Protein AF-A0A436BIQ4-F1 (afdb_monomer)

Mean predicted aligned error: 3.38 Å

Nearest PDB structures (foldseek):
  3tm1-assembly1_A  TM=9.124E-01  e=4.500E-15  Streptantibioticus cattleyicolor
  4ihe-assembly1_A  TM=9.032E-01  e=5.097E-15  Streptantibioticus cattleyicolor
  4ihd-assembly1_A  TM=9.028E-01  e=2.136E-14  Streptantibioticus cattleyicolor
  3s3u-assembly1_A  TM=8.505E-01  e=4.512E-14  Streptantibioticus cattleyicolor
  4ihe-assembly2_B  TM=8.388E-01  e=8.953E-14  Streptantibioticus cattleyicolor

Secondary structure (DSSP, 8-state):
----EEEEEEEEEEE------SSS--EES-GGGSTTSS--EEEEEEEESSGGGGGGHHHHHHHHHHHTT-SEEETTEEE----EEE---TTSSS----TTS-THHHHHHHHHHT--SS---BSSGGGSS-EETTEE-EEEEEEEE-TTS-EEEEEEEE--SS-SSSSSS--

Structure (mmCIF, N/CA/C/O backbone):
data_AF-A0A436BIQ4-F1
#
_entry.id   AF-A0A436BIQ4-F1
#
loop_
_atom_site.group_PDB
_atom_site.id
_atom_site.type_symbol
_atom_site.label_atom_id
_atom_site.label_alt_id
_atom_site.label_comp_id
_atom_site.label_asym_id
_atom_site.label_entity_id
_atom_site.label_seq_id
_atom_site.pdbx_PDB_ins_code
_atom_site.Cartn_x
_atom_site.Cartn_y
_atom_site.Cartn_z
_atom_site.occupancy
_atom_site.B_iso_or_equiv
_atom_site.auth_seq_id
_atom_site.auth_comp_id
_atom_site.auth_asym_id
_atom_site.auth_atom_id
_atom_site.pdbx_PDB_model_num
ATOM 1 N N . LEU A 1 1 ? 14.405 7.478 -7.489 1.00 91.81 1 LEU A N 1
ATOM 2 C CA . LEU A 1 1 ? 13.615 6.283 -7.113 1.00 91.81 1 LEU A CA 1
ATOM 3 C C . LEU A 1 1 ? 12.723 5.706 -8.226 1.00 91.81 1 LEU A C 1
ATOM 5 O O . LEU A 1 1 ? 12.905 4.537 -8.539 1.00 91.81 1 LEU A O 1
ATOM 9 N N . LYS A 1 2 ? 11.774 6.456 -8.824 1.00 97.00 2 LYS A N 1
ATOM 10 C CA . LYS A 1 2 ? 10.690 5.897 -9.679 1.00 97.00 2 LYS A CA 1
ATOM 11 C C . LYS A 1 2 ? 9.922 4.755 -8.990 1.00 97.00 2 LYS A C 1
ATOM 13 O O . LYS A 1 2 ? 9.579 3.770 -9.611 1.00 97.00 2 LYS A O 1
ATOM 18 N N . SER A 1 3 ? 9.693 4.858 -7.696 1.00 98.56 3 SER A N 1
ATOM 19 C CA . SER A 1 3 ? 8.908 3.899 -6.918 1.00 98.56 3 SER A CA 1
ATOM 20 C C . SER A 1 3 ? 8.127 4.694 -5.882 1.00 98.56 3 SER A C 1
ATOM 22 O O . SER A 1 3 ? 8.376 5.892 -5.732 1.00 98.56 3 SER A O 1
ATOM 24 N N . GLY A 1 4 ? 7.194 4.055 -5.194 1.00 98.56 4 GLY A N 1
ATOM 25 C CA . GLY A 1 4 ? 6.398 4.712 -4.173 1.00 98.56 4 GLY A CA 1
ATOM 26 C C . GLY A 1 4 ? 5.537 3.735 -3.392 1.00 98.56 4 GLY A C 1
ATOM 27 O O . GLY A 1 4 ? 5.540 2.529 -3.648 1.00 98.56 4 GLY A O 1
ATOM 28 N N . VAL A 1 5 ? 4.797 4.296 -2.443 1.00 98.94 5 VAL A N 1
ATOM 29 C CA . VAL A 1 5 ? 3.915 3.577 -1.525 1.00 98.94 5 VAL A CA 1
ATOM 30 C C . VAL A 1 5 ? 2.501 4.127 -1.669 1.00 98.94 5 VAL A C 1
ATOM 32 O O . VAL A 1 5 ? 2.310 5.327 -1.848 1.00 98.94 5 VAL A O 1
ATOM 35 N N . THR A 1 6 ? 1.515 3.243 -1.610 1.00 98.94 6 THR A N 1
ATOM 36 C CA . THR A 1 6 ? 0.103 3.585 -1.463 1.00 98.94 6 THR A CA 1
ATOM 37 C C . THR A 1 6 ? -0.395 2.966 -0.164 1.00 98.94 6 THR A C 1
ATOM 39 O O . THR A 1 6 ? -0.298 1.752 0.018 1.00 98.94 6 THR A O 1
ATOM 42 N N . THR A 1 7 ? -0.942 3.798 0.716 1.00 98.81 7 THR A N 1
ATOM 43 C CA . THR A 1 7 ? -1.505 3.378 2.001 1.00 98.81 7 THR A CA 1
ATOM 44 C C . THR A 1 7 ? -3.015 3.564 1.968 1.00 98.81 7 THR A C 1
ATOM 46 O O . THR A 1 7 ? -3.496 4.646 1.644 1.00 98.81 7 THR A O 1
ATOM 49 N N . VAL A 1 8 ? -3.757 2.515 2.311 1.00 98.56 8 VAL A N 1
ATOM 50 C CA . VAL A 1 8 ? -5.200 2.577 2.565 1.00 98.56 8 VAL A CA 1
ATOM 51 C C . VAL A 1 8 ? -5.383 2.581 4.075 1.00 98.56 8 VAL A C 1
ATOM 53 O O . VAL A 1 8 ? -5.096 1.572 4.714 1.00 98.56 8 VAL A O 1
ATOM 56 N N . LEU A 1 9 ? -5.802 3.712 4.644 1.00 98.38 9 LEU A N 1
ATOM 57 C CA . LEU A 1 9 ? -6.131 3.820 6.067 1.00 98.38 9 LEU A CA 1
ATOM 58 C C . LEU A 1 9 ? -7.585 3.414 6.302 1.00 98.38 9 LEU A C 1
ATOM 60 O O . LEU A 1 9 ? -8.453 3.699 5.479 1.00 98.38 9 LEU A O 1
ATOM 64 N N . CYS A 1 10 ? -7.842 2.757 7.427 1.00 96.94 10 CYS A N 1
ATOM 65 C CA . CYS A 1 10 ? -9.192 2.422 7.853 1.00 96.94 10 CYS A CA 1
ATOM 66 C C . CYS A 1 10 ? -9.709 3.486 8.832 1.00 96.94 10 CYS A C 1
ATOM 68 O O . CYS A 1 10 ? -9.020 3.807 9.799 1.00 96.94 10 CYS A O 1
ATOM 70 N N . ASP A 1 11 ? -10.933 3.983 8.627 1.00 90.38 11 ASP A N 1
ATOM 71 C CA . ASP A 1 11 ? -11.566 4.962 9.534 1.00 90.38 11 ASP A CA 1
ATOM 72 C C . ASP A 1 11 ? -11.754 4.404 10.957 1.00 90.38 11 ASP A C 1
ATOM 74 O O . ASP A 1 11 ? -11.689 5.129 11.950 1.00 90.38 11 ASP A O 1
ATOM 78 N N . ALA A 1 12 ? -11.968 3.092 11.055 1.00 90.62 12 ALA A N 1
ATOM 79 C CA . ALA A 1 12 ? -11.999 2.314 12.287 1.00 90.62 12 ALA A CA 1
ATOM 80 C C . ALA A 1 12 ? -11.301 0.966 12.057 1.00 90.62 12 ALA A C 1
ATOM 82 O O . ALA A 1 12 ? -11.106 0.554 10.911 1.00 90.62 12 ALA A O 1
ATOM 83 N N . SER A 1 13 ? -10.956 0.248 13.131 1.00 88.56 13 SER A N 1
ATOM 84 C CA . SER A 1 13 ? -10.459 -1.131 13.030 1.00 88.56 13 SER A CA 1
ATOM 85 C C . SER A 1 13 ? -11.409 -1.961 12.156 1.00 88.56 13 SER A C 1
ATOM 87 O O . SER A 1 13 ? -12.595 -2.077 12.461 1.00 88.56 13 SER A O 1
ATOM 89 N N . THR A 1 14 ? -10.897 -2.475 11.037 1.00 95.81 14 THR A N 1
ATOM 90 C CA . THR A 1 14 ? -11.711 -3.049 9.955 1.00 95.81 14 THR A CA 1
ATOM 91 C C . THR A 1 14 ? -11.374 -4.514 9.759 1.00 95.81 14 THR A C 1
ATOM 93 O O . THR A 1 14 ? -10.198 -4.864 9.697 1.00 95.81 14 THR A O 1
ATOM 96 N N . VAL A 1 15 ? -12.403 -5.356 9.633 1.00 96.06 15 VAL A N 1
ATOM 97 C CA . VAL A 1 15 ? -12.232 -6.786 9.352 1.00 96.06 15 VAL A CA 1
ATOM 98 C C . VAL A 1 15 ? -11.538 -6.975 8.005 1.00 96.06 15 VAL A C 1
ATOM 100 O O . VAL A 1 15 ? -11.942 -6.365 7.013 1.00 96.06 15 VAL A O 1
ATOM 103 N N . ALA A 1 16 ? -10.518 -7.829 7.954 1.00 95.88 16 ALA A N 1
ATOM 104 C CA . ALA A 1 16 ? -9.775 -8.093 6.728 1.00 95.88 16 ALA A CA 1
ATOM 105 C C . ALA A 1 16 ? -9.487 -9.583 6.523 1.00 95.88 16 ALA A C 1
ATOM 107 O O . ALA A 1 16 ? -9.327 -10.348 7.466 1.00 95.88 16 ALA A O 1
ATOM 108 N N . GLY A 1 17 ? -9.380 -9.966 5.253 1.00 95.31 17 GLY A N 1
ATOM 109 C CA . GLY A 1 17 ? -8.871 -11.258 4.805 1.00 95.31 17 GLY A CA 1
ATOM 110 C C . GLY A 1 17 ? -7.924 -11.051 3.626 1.00 95.31 17 GLY A C 1
ATOM 111 O O . GLY A 1 17 ? -7.903 -9.977 3.018 1.00 95.31 17 GLY A O 1
ATOM 112 N N . VAL A 1 18 ? -7.137 -12.070 3.285 1.00 96.56 18 VAL A N 1
ATOM 113 C CA . VAL A 1 18 ? -6.181 -11.998 2.174 1.00 96.56 18 VAL A CA 1
ATOM 114 C C . VAL A 1 18 ? -6.204 -13.268 1.338 1.00 96.56 18 VAL A C 1
ATOM 116 O O . VAL A 1 18 ? -6.323 -14.370 1.856 1.00 96.56 18 VAL A O 1
ATOM 119 N N . GLN A 1 19 ? -6.056 -13.102 0.025 1.00 97.12 19 GLN A N 1
ATOM 120 C CA . GLN A 1 19 ? -5.868 -14.201 -0.913 1.00 97.12 19 GLN A CA 1
ATOM 121 C C . GLN A 1 19 ? -4.634 -13.914 -1.768 1.00 97.12 19 GLN A C 1
ATOM 123 O O . GLN A 1 19 ? -4.567 -12.898 -2.463 1.00 97.12 19 GLN A O 1
ATOM 128 N N . ILE A 1 20 ? -3.667 -14.831 -1.752 1.00 97.81 20 ILE A N 1
ATOM 129 C CA . ILE A 1 20 ? -2.431 -14.726 -2.532 1.00 97.81 20 ILE A CA 1
ATOM 130 C C . ILE A 1 20 ? -2.467 -15.773 -3.642 1.00 97.81 20 ILE A C 1
ATOM 132 O O . ILE A 1 20 ? -2.532 -16.969 -3.378 1.00 97.81 20 ILE A O 1
ATOM 136 N N . LEU A 1 21 ? -2.435 -15.315 -4.896 1.00 97.44 21 LEU A N 1
ATOM 137 C CA . LEU A 1 21 ? -2.523 -16.186 -6.079 1.00 97.44 21 LEU A CA 1
ATOM 138 C C . LEU A 1 21 ? -1.252 -16.177 -6.942 1.00 97.44 21 LEU A C 1
ATOM 140 O O . LEU A 1 21 ? -1.079 -17.039 -7.801 1.00 97.44 21 LEU A O 1
ATOM 144 N N . GLY A 1 22 ? -0.362 -15.201 -6.743 1.00 95.62 22 GLY A N 1
ATOM 145 C CA . GLY A 1 22 ? 0.918 -15.133 -7.448 1.00 95.62 22 GLY A CA 1
ATOM 146 C C . GL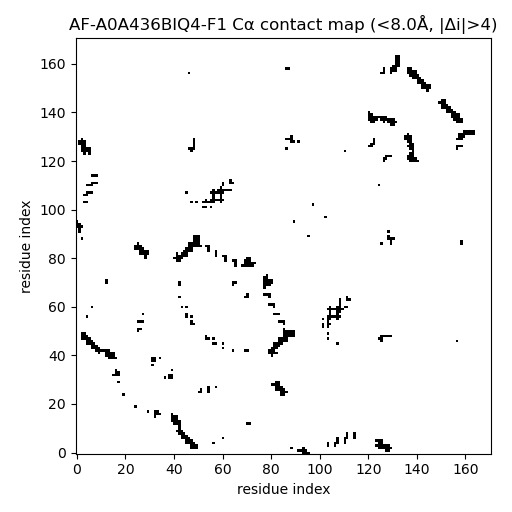Y A 1 22 ? 1.931 -16.132 -6.884 1.00 95.62 22 GLY A C 1
ATOM 147 O O . GLY A 1 22 ? 2.010 -16.315 -5.676 1.00 95.62 22 GLY A O 1
ATOM 148 N N . GLY A 1 23 ? 2.749 -16.741 -7.748 1.00 96.38 23 GLY A N 1
ATOM 149 C CA . GLY A 1 23 ? 3.701 -17.793 -7.350 1.00 96.38 23 GLY A CA 1
ATOM 150 C C . GLY A 1 23 ? 4.972 -17.323 -6.626 1.00 96.38 23 GLY A C 1
ATOM 151 O O . GLY A 1 23 ? 5.753 -18.156 -6.182 1.00 96.38 23 GLY A O 1
ATOM 152 N N . ALA A 1 24 ? 5.204 -16.013 -6.521 1.00 96.19 24 ALA A N 1
ATOM 153 C CA . ALA A 1 24 ? 6.354 -15.431 -5.823 1.00 96.19 24 ALA A CA 1
ATOM 154 C C . ALA A 1 24 ? 5.923 -14.174 -5.042 1.00 96.19 24 ALA A C 1
ATOM 156 O O . ALA A 1 24 ? 6.239 -13.054 -5.457 1.00 96.19 24 ALA A O 1
ATOM 157 N N . PRO A 1 25 ? 5.124 -14.330 -3.972 1.00 97.44 25 PRO A N 1
ATOM 158 C CA . PRO A 1 25 ? 4.623 -13.199 -3.207 1.00 97.44 25 PRO A CA 1
ATOM 159 C C . PRO A 1 25 ? 5.726 -12.559 -2.360 1.00 97.44 25 PRO A C 1
ATOM 161 O O . PRO A 1 25 ? 6.610 -13.236 -1.842 1.00 97.44 25 PRO A O 1
ATOM 164 N N . GLY A 1 26 ? 5.639 -11.243 -2.183 1.00 98.38 26 GLY A N 1
ATOM 165 C CA . GLY A 1 26 ? 6.311 -10.531 -1.103 1.00 98.38 26 GLY A CA 1
ATOM 166 C C . GLY A 1 26 ? 5.244 -9.862 -0.254 1.00 98.38 26 GLY A C 1
ATOM 167 O O . GLY A 1 26 ? 4.556 -8.955 -0.729 1.00 98.38 26 GLY A O 1
ATOM 168 N N . THR A 1 27 ? 5.069 -10.343 0.969 1.00 98.62 27 THR A N 1
ATOM 169 C CA . THR A 1 27 ? 4.009 -9.887 1.867 1.00 98.62 27 THR A CA 1
ATOM 170 C C . THR A 1 27 ? 4.508 -9.764 3.298 1.00 98.62 27 THR A C 1
ATOM 172 O O . THR A 1 27 ? 5.554 -10.303 3.665 1.00 98.62 27 THR A O 1
ATOM 175 N N . ARG A 1 28 ? 3.751 -9.028 4.108 1.00 98.31 28 ARG A N 1
ATOM 176 C CA . ARG A 1 28 ? 3.943 -8.899 5.551 1.00 98.31 28 ARG A CA 1
ATOM 177 C C . ARG A 1 28 ? 2.595 -9.012 6.254 1.00 98.31 28 ARG A C 1
ATOM 179 O O . ARG A 1 28 ? 1.610 -8.474 5.758 1.00 98.31 28 ARG A O 1
ATOM 186 N N . GLU A 1 29 ? 2.595 -9.658 7.423 1.00 95.25 29 GLU A N 1
ATOM 187 C CA . GLU A 1 29 ? 1.433 -9.789 8.324 1.00 95.25 29 GLU A CA 1
ATOM 188 C C . GLU A 1 29 ? 0.206 -10.467 7.679 1.00 95.25 29 GLU A C 1
ATOM 190 O O . GLU A 1 29 ? -0.917 -10.293 8.137 1.00 95.25 29 GLU A O 1
ATOM 195 N N . THR A 1 30 ? 0.407 -11.279 6.633 1.00 96.25 30 THR A N 1
ATOM 196 C CA . THR A 1 30 ? -0.688 -11.980 5.945 1.00 96.25 30 THR A CA 1
A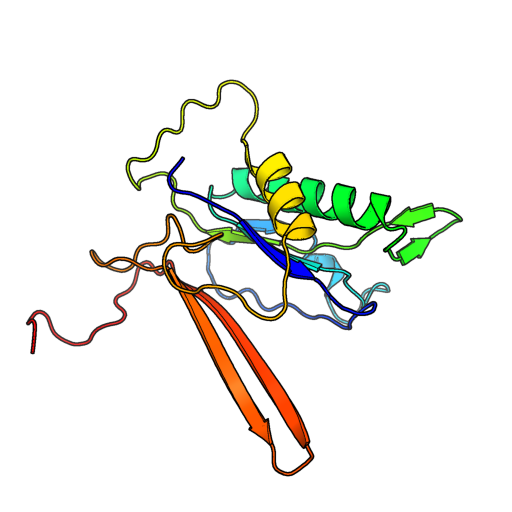TOM 197 C C . THR A 1 30 ? -1.208 -13.185 6.712 1.00 96.25 30 THR A C 1
ATOM 199 O O . THR A 1 30 ? -2.414 -13.392 6.715 1.00 96.25 30 THR A O 1
ATOM 202 N N . ASP A 1 31 ? -0.344 -13.935 7.406 1.00 95.56 31 ASP A N 1
ATOM 203 C CA . ASP A 1 31 ? -0.757 -15.088 8.218 1.00 95.56 31 ASP A CA 1
ATOM 204 C C . ASP A 1 31 ? -1.781 -14.685 9.283 1.00 95.56 31 ASP A C 1
ATOM 206 O O . ASP A 1 31 ? -2.719 -15.424 9.551 1.00 95.56 31 ASP A O 1
ATOM 210 N N . LEU A 1 32 ? -1.655 -13.478 9.845 1.00 93.62 32 LEU A N 1
ATOM 211 C CA . LEU A 1 32 ? -2.586 -12.943 10.838 1.00 93.62 32 LEU A CA 1
ATOM 212 C C . LEU A 1 32 ? -4.028 -12.865 10.313 1.00 93.62 32 LEU A C 1
ATOM 214 O O . LEU A 1 32 ? -4.953 -13.004 11.099 1.00 93.62 32 LEU A O 1
ATOM 218 N N . LEU A 1 33 ? -4.208 -12.679 9.002 1.00 94.69 33 LEU A N 1
ATOM 219 C CA . LEU A 1 33 ? -5.512 -12.506 8.354 1.00 94.69 33 LEU A CA 1
ATOM 220 C C . LEU A 1 33 ? -6.222 -13.828 8.038 1.00 94.69 33 LEU A C 1
ATOM 222 O O . LEU A 1 33 ? -7.288 -13.827 7.420 1.00 94.69 33 LEU A O 1
ATOM 226 N N . GLU A 1 34 ? -5.631 -14.959 8.418 1.00 95.00 34 GLU A N 1
ATOM 227 C CA . GLU A 1 34 ? -6.301 -16.247 8.328 1.00 95.00 34 GLU A CA 1
ATOM 228 C C . GLU A 1 34 ? -7.504 -16.299 9.292 1.00 95.00 34 GLU A C 1
ATOM 230 O O . GLU A 1 34 ? -7.345 -15.989 10.475 1.00 95.00 34 GLU A O 1
ATOM 235 N N . PRO A 1 35 ? -8.697 -16.761 8.858 1.00 93.12 35 PRO A N 1
ATOM 236 C CA . PRO A 1 35 ? -9.927 -16.682 9.660 1.00 93.12 35 PRO A CA 1
ATOM 237 C C . PRO A 1 35 ? -9.903 -17.412 11.011 1.00 93.12 35 PRO A C 1
ATOM 239 O O . PRO A 1 35 ? -10.802 -17.226 11.826 1.00 93.12 35 PRO A O 1
ATOM 242 N N . HIS A 1 36 ? -8.929 -18.298 11.232 1.00 92.88 36 HIS A N 1
ATOM 243 C CA . HIS A 1 36 ? -8.781 -19.051 12.478 1.00 92.88 36 HIS A CA 1
ATOM 244 C C . HIS A 1 36 ? -7.925 -18.327 13.530 1.00 92.88 36 HIS A C 1
ATOM 246 O O . HIS A 1 36 ? -7.817 -18.814 14.656 1.00 92.88 36 HIS A O 1
ATOM 252 N N . ASN A 1 37 ? -7.306 -17.197 13.178 1.00 93.25 37 ASN A N 1
ATOM 253 C CA . ASN A 1 37 ? -6.497 -16.405 14.094 1.00 93.25 37 ASN A CA 1
ATOM 254 C C . ASN A 1 37 ? -7.344 -15.432 14.919 1.00 93.25 37 ASN A C 1
ATOM 256 O O . ASN A 1 37 ? -8.467 -15.082 14.572 1.00 93.25 37 ASN A O 1
ATOM 260 N N . SER A 1 38 ? -6.794 -15.003 16.056 1.00 87.56 38 SER A N 1
ATOM 261 C CA . SER A 1 38 ? -7.510 -14.178 17.036 1.00 87.56 38 SER A CA 1
ATOM 262 C C . SER A 1 38 ? -7.596 -12.696 16.676 1.00 87.56 38 SER A C 1
ATOM 264 O O . SER A 1 38 ? -8.333 -11.963 17.328 1.00 87.56 38 SER A O 1
ATOM 266 N N . VAL A 1 39 ? -6.783 -12.232 15.724 1.00 87.56 39 VAL A N 1
ATOM 267 C CA . VAL A 1 39 ? -6.793 -10.844 15.259 1.00 87.56 39 VAL A CA 1
ATOM 268 C C . VAL A 1 39 ? -7.420 -10.827 13.878 1.00 87.56 39 VAL A C 1
ATOM 270 O O . VAL A 1 39 ? -6.822 -11.299 12.922 1.00 87.56 39 VAL A O 1
ATOM 273 N N . ASP A 1 40 ? -8.614 -10.267 13.789 1.00 84.25 40 ASP A N 1
ATOM 274 C CA . ASP A 1 40 ? -9.412 -10.186 12.567 1.00 84.25 40 ASP A CA 1
ATOM 275 C C . ASP A 1 40 ? -9.469 -8.764 11.991 1.00 84.25 40 ASP A C 1
ATOM 277 O O . ASP A 1 40 ? -9.975 -8.569 10.886 1.00 84.25 40 ASP A O 1
ATOM 281 N N . VAL A 1 41 ? -8.920 -7.775 12.709 1.00 93.44 41 VAL A N 1
ATOM 282 C CA . VAL A 1 41 ? -8.946 -6.360 12.326 1.00 93.44 41 VAL A CA 1
ATOM 283 C C . VAL A 1 41 ? -7.584 -5.797 11.932 1.00 93.44 41 VAL A C 1
ATOM 285 O O . VAL A 1 41 ? -6.553 -6.057 12.557 1.00 93.44 41 VAL A O 1
ATOM 288 N N . VAL A 1 42 ? -7.604 -4.922 10.930 1.00 97.88 42 VAL A N 1
ATOM 289 C CA . VAL A 1 42 ? -6.460 -4.123 10.478 1.00 97.88 42 VAL A CA 1
ATOM 290 C C . VAL A 1 42 ? -6.747 -2.636 10.648 1.00 97.88 42 VAL A C 1
ATOM 292 O O . VAL A 1 42 ? -7.894 -2.217 10.813 1.00 97.88 42 VAL A O 1
ATOM 295 N N . HIS A 1 43 ? -5.686 -1.833 10.612 1.00 98.44 43 HIS A N 1
ATOM 296 C CA . HIS A 1 43 ? -5.772 -0.370 10.729 1.00 98.44 43 HIS A CA 1
ATOM 297 C C . HIS A 1 43 ? -5.371 0.330 9.430 1.00 98.44 43 HIS A C 1
ATOM 299 O O . HIS A 1 43 ? -5.761 1.470 9.184 1.00 98.44 43 HIS A O 1
ATOM 305 N N . ALA A 1 44 ? -4.579 -0.355 8.608 1.00 98.56 44 ALA A N 1
ATOM 306 C CA . ALA A 1 44 ? -4.230 0.069 7.269 1.00 98.56 44 ALA A CA 1
ATOM 307 C C . ALA A 1 44 ? -3.784 -1.133 6.430 1.00 98.56 44 ALA A C 1
ATOM 309 O O . ALA A 1 44 ? -3.366 -2.155 6.972 1.00 98.56 44 ALA A O 1
ATOM 310 N N . VAL A 1 45 ? -3.804 -0.974 5.109 1.00 98.62 45 VAL A N 1
ATOM 311 C CA . VAL A 1 45 ? -3.179 -1.892 4.148 1.00 98.62 45 VAL A CA 1
ATOM 312 C C . VAL A 1 45 ? -2.190 -1.112 3.292 1.00 98.62 45 VAL A C 1
ATOM 314 O O . VAL A 1 45 ? -2.474 0.007 2.862 1.00 98.62 45 VAL A O 1
ATOM 317 N N . VAL A 1 46 ? -1.025 -1.704 3.028 1.00 98.88 46 VAL A N 1
ATOM 318 C CA . VAL A 1 46 ? 0.049 -1.056 2.266 1.00 98.88 46 VAL A CA 1
ATOM 319 C C . VAL A 1 46 ? 0.345 -1.804 0.975 1.00 98.88 46 VAL A C 1
ATOM 321 O O . VAL A 1 46 ? 0.667 -2.991 0.981 1.00 98.88 46 VAL A O 1
ATOM 324 N N . LEU A 1 47 ? 0.312 -1.072 -0.136 1.00 98.94 47 LEU A N 1
ATOM 325 C CA . LEU A 1 47 ? 0.847 -1.502 -1.422 1.00 98.94 47 LEU A CA 1
ATOM 326 C C . LEU A 1 47 ? 2.137 -0.725 -1.676 1.00 98.94 47 LEU A C 1
ATOM 328 O O . LEU A 1 47 ? 2.143 0.502 -1.598 1.00 98.94 47 LEU A O 1
ATOM 332 N N . SER A 1 48 ? 3.234 -1.409 -1.984 1.00 98.88 48 SER A N 1
ATOM 333 C CA . SER A 1 48 ? 4.535 -0.752 -2.163 1.00 98.88 48 SER A CA 1
ATOM 334 C C . SER A 1 48 ? 5.269 -1.270 -3.394 1.00 98.88 48 SER A C 1
ATOM 336 O O . SER A 1 48 ? 5.158 -2.439 -3.760 1.00 98.88 48 SER A O 1
ATOM 338 N N . GLY A 1 49 ? 6.022 -0.394 -4.058 1.00 98.69 49 GLY A N 1
ATOM 339 C CA . GLY A 1 49 ? 7.042 -0.819 -5.013 1.00 98.69 49 GLY A CA 1
ATOM 340 C C . GLY A 1 49 ? 8.270 -1.407 -4.311 1.00 98.69 49 GLY A C 1
ATOM 341 O O . GLY A 1 49 ? 8.221 -1.810 -3.153 1.00 98.69 49 GLY A O 1
ATOM 342 N N . GLY A 1 50 ? 9.404 -1.474 -5.003 1.00 98.44 50 GLY A N 1
ATOM 343 C CA . GLY A 1 50 ? 10.671 -1.828 -4.370 1.00 98.44 50 GLY A CA 1
ATOM 344 C C . GLY A 1 50 ? 10.938 -3.302 -4.132 1.00 98.44 50 GLY A C 1
ATOM 345 O O . GLY A 1 50 ? 11.980 -3.625 -3.563 1.00 98.44 50 GLY A O 1
ATOM 346 N N . SER A 1 51 ? 10.072 -4.208 -4.593 1.00 98.38 51 SER A N 1
ATOM 347 C CA . SER A 1 51 ? 10.182 -5.635 -4.267 1.00 98.38 51 SER A CA 1
ATOM 348 C C . SER A 1 51 ? 10.212 -5.849 -2.743 1.00 98.38 51 SER A C 1
ATOM 350 O O . SER A 1 51 ? 9.640 -5.060 -2.000 1.00 98.38 51 SER A O 1
ATOM 352 N N . ALA A 1 52 ? 10.882 -6.892 -2.250 1.00 98.44 52 ALA A N 1
ATOM 353 C CA . ALA A 1 52 ? 10.971 -7.212 -0.823 1.00 98.44 52 ALA A CA 1
ATOM 354 C C . ALA A 1 52 ? 11.454 -6.044 0.065 1.00 98.44 52 ALA A C 1
ATOM 356 O O . ALA A 1 52 ? 11.045 -5.955 1.217 1.00 98.44 52 ALA A O 1
ATOM 357 N N . PHE A 1 53 ? 12.254 -5.108 -0.461 1.00 98.62 53 PHE A N 1
ATOM 358 C CA . PHE A 1 53 ? 12.647 -3.899 0.276 1.00 98.62 53 PHE A CA 1
ATOM 359 C C . PHE A 1 53 ? 11.454 -2.992 0.603 1.00 98.62 53 PHE A C 1
ATOM 361 O O . PHE A 1 53 ? 11.462 -2.289 1.608 1.00 98.62 53 PHE A O 1
ATOM 368 N N . GLY A 1 54 ? 10.413 -3.028 -0.232 1.00 98.75 54 GLY A N 1
ATOM 369 C CA . GLY A 1 54 ? 9.165 -2.299 -0.045 1.00 98.75 54 GLY A CA 1
ATOM 370 C C . GLY A 1 54 ? 8.377 -2.707 1.194 1.00 98.75 54 GLY A C 1
ATOM 371 O O . GLY A 1 54 ? 7.535 -1.928 1.637 1.00 98.75 54 GLY A O 1
ATOM 372 N N . LEU A 1 55 ? 8.661 -3.878 1.780 1.00 98.81 55 LEU A N 1
ATOM 373 C CA . LEU A 1 55 ? 8.009 -4.349 3.005 1.00 98.81 55 LEU A CA 1
ATOM 374 C C . LEU A 1 55 ? 8.301 -3.439 4.210 1.00 98.81 55 LEU A C 1
ATOM 376 O O . LEU A 1 55 ? 7.490 -3.379 5.136 1.00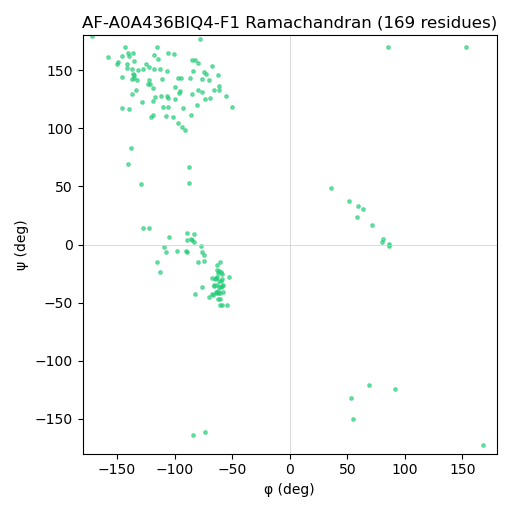 98.81 55 LEU A O 1
ATOM 380 N N . ASP A 1 56 ? 9.391 -2.662 4.163 1.00 98.69 56 ASP A N 1
ATOM 381 C CA . ASP A 1 56 ? 9.718 -1.645 5.169 1.00 98.69 56 ASP A CA 1
ATOM 382 C C . ASP A 1 56 ? 8.659 -0.535 5.266 1.00 98.69 56 ASP A C 1
ATOM 384 O O . ASP A 1 56 ? 8.525 0.087 6.323 1.00 98.69 56 ASP A O 1
ATOM 388 N N . ALA A 1 57 ? 7.867 -0.311 4.210 1.00 98.88 57 ALA A N 1
ATOM 389 C CA . ALA A 1 57 ? 6.822 0.711 4.191 1.00 98.88 57 ALA A CA 1
ATOM 390 C C . ALA A 1 57 ? 5.760 0.517 5.273 1.00 98.88 57 ALA A C 1
ATOM 392 O O . ALA A 1 57 ? 5.314 1.492 5.879 1.00 98.88 57 ALA A O 1
ATOM 393 N N . ALA A 1 58 ? 5.406 -0.734 5.580 1.00 98.81 58 ALA A N 1
ATOM 394 C CA . ALA A 1 58 ? 4.448 -1.036 6.640 1.00 98.81 58 ALA A CA 1
ATOM 395 C C . ALA A 1 58 ? 4.912 -0.503 8.006 1.00 98.81 58 ALA A C 1
ATOM 397 O O . ALA A 1 58 ? 4.098 -0.004 8.777 1.00 98.81 58 ALA A O 1
ATOM 398 N N . SER A 1 59 ? 6.222 -0.524 8.284 1.00 98.69 59 SER A N 1
ATOM 399 C CA . SER A 1 59 ? 6.778 0.027 9.528 1.00 98.69 59 SER A CA 1
ATOM 400 C C . SER A 1 59 ? 6.612 1.549 9.618 1.00 98.69 59 SER A C 1
ATOM 402 O O . SER A 1 59 ? 6.383 2.077 10.703 1.00 98.69 59 SER A O 1
ATOM 404 N N . GLY A 1 60 ? 6.702 2.264 8.491 1.00 98.81 60 GLY A N 1
ATOM 405 C CA . GLY A 1 60 ? 6.430 3.703 8.439 1.00 98.81 60 GLY A CA 1
ATOM 406 C C . GLY A 1 60 ? 4.968 4.034 8.717 1.00 98.81 60 GLY A C 1
ATOM 407 O O . GLY A 1 60 ? 4.667 4.920 9.511 1.00 98.81 60 GLY A O 1
ATOM 408 N N . VAL A 1 61 ? 4.054 3.258 8.131 1.00 98.88 61 VAL A N 1
ATOM 409 C CA . VAL A 1 61 ? 2.612 3.391 8.387 1.00 98.88 61 VAL A CA 1
ATOM 410 C C . VAL A 1 61 ? 2.272 3.066 9.843 1.00 98.88 61 VAL A C 1
ATOM 412 O O . VAL A 1 61 ? 1.503 3.793 10.464 1.00 98.88 61 VAL A O 1
ATOM 415 N N . GLN A 1 62 ? 2.888 2.035 10.433 1.00 98.69 62 GLN A N 1
ATOM 416 C CA . GLN A 1 62 ? 2.755 1.755 11.868 1.00 98.69 62 GLN A CA 1
ATOM 417 C C . GLN A 1 62 ? 3.211 2.939 12.727 1.00 98.69 62 GLN A C 1
ATOM 419 O O . GLN A 1 62 ? 2.551 3.253 13.715 1.00 98.69 62 GLN A O 1
A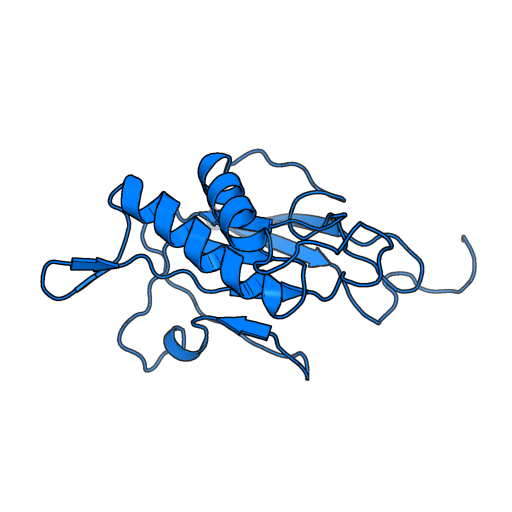TOM 424 N N . ALA A 1 63 ? 4.309 3.611 12.365 1.00 98.62 63 ALA A N 1
ATOM 425 C CA . ALA A 1 63 ? 4.768 4.794 13.089 1.00 98.62 63 ALA A CA 1
ATOM 426 C C . ALA A 1 63 ? 3.733 5.931 13.032 1.00 98.62 63 ALA A C 1
ATOM 428 O O . ALA A 1 63 ? 3.372 6.457 14.083 1.00 98.62 63 ALA A O 1
ATOM 429 N N . ALA A 1 64 ? 3.184 6.228 11.849 1.00 98.62 64 ALA A N 1
ATOM 430 C CA . ALA A 1 64 ? 2.139 7.240 11.683 1.00 98.62 64 ALA A CA 1
ATOM 431 C C . ALA A 1 64 ? 0.867 6.900 12.485 1.00 98.62 64 ALA A C 1
ATOM 433 O O . ALA A 1 64 ? 0.356 7.728 13.235 1.00 98.62 64 ALA A O 1
ATOM 434 N N . LEU A 1 65 ? 0.380 5.657 12.410 1.00 98.38 65 LEU A N 1
ATOM 435 C CA . LEU A 1 65 ? -0.793 5.210 13.175 1.00 98.38 65 LEU A CA 1
ATOM 436 C C . LEU A 1 65 ? -0.560 5.275 14.690 1.00 98.38 65 LEU A C 1
ATOM 438 O O . LEU A 1 65 ? -1.442 5.694 15.442 1.00 98.38 65 LEU A O 1
ATOM 442 N N . ARG A 1 66 ? 0.642 4.904 15.147 1.00 97.56 66 ARG A N 1
ATOM 443 C CA . ARG A 1 66 ? 1.028 4.979 16.559 1.00 97.56 66 ARG A CA 1
ATOM 444 C C . ARG A 1 66 ? 1.008 6.416 17.079 1.00 97.56 66 ARG A C 1
ATOM 446 O O . ARG A 1 66 ? 0.549 6.624 18.199 1.00 97.56 66 ARG A O 1
ATOM 453 N N . GLU A 1 67 ? 1.488 7.386 16.300 1.00 97.62 67 GLU A N 1
ATOM 454 C CA . GLU A 1 67 ? 1.450 8.815 16.664 1.00 97.62 67 GLU A CA 1
ATOM 455 C C . GLU A 1 67 ? 0.018 9.320 16.885 1.00 97.62 67 GLU A C 1
ATOM 457 O O . GLU A 1 67 ? -0.214 10.152 17.759 1.00 97.62 67 GLU A O 1
ATOM 462 N N . HIS A 1 68 ? -0.949 8.745 16.170 1.00 96.06 68 HIS A N 1
ATOM 463 C CA . HIS A 1 68 ? -2.373 9.052 16.306 1.00 96.06 68 HIS A CA 1
ATOM 464 C C . HIS A 1 68 ? -3.092 8.184 17.349 1.00 96.06 68 HIS A C 1
ATOM 466 O O . HIS A 1 68 ? -4.308 8.279 17.500 1.00 96.06 68 HIS A O 1
ATOM 472 N N . GLY A 1 69 ? -2.371 7.321 18.073 1.00 96.00 69 GLY A N 1
ATOM 473 C CA . GLY A 1 69 ? -2.974 6.424 19.055 1.00 96.00 69 GLY A CA 1
ATOM 474 C C . GLY A 1 69 ? -3.933 5.405 18.433 1.00 96.00 69 GLY A C 1
ATOM 475 O O . GLY A 1 69 ? -4.882 4.988 19.095 1.00 96.00 69 GLY A O 1
ATOM 476 N N . ILE A 1 70 ? -3.695 4.991 17.185 1.00 97.38 70 ILE A N 1
ATOM 477 C CA . ILE A 1 70 ? -4.484 3.983 16.467 1.00 97.38 70 ILE A CA 1
ATOM 478 C C . ILE A 1 70 ? -3.761 2.635 16.536 1.00 97.38 70 ILE A C 1
ATOM 480 O O . ILE A 1 70 ? -2.548 2.550 16.365 1.00 97.38 70 ILE A O 1
ATOM 484 N N . GLY A 1 71 ? -4.504 1.564 16.807 1.00 96.31 71 GLY A N 1
ATOM 485 C CA . GLY A 1 71 ? -3.967 0.208 16.903 1.00 96.31 71 GLY A CA 1
ATOM 486 C C . GLY A 1 71 ? -4.802 -0.687 17.813 1.00 96.31 71 GLY A C 1
ATOM 487 O O . GLY A 1 71 ? -5.653 -0.196 18.562 1.00 96.31 71 GLY A O 1
ATOM 488 N N . LEU A 1 72 ? -4.499 -1.983 17.777 1.00 94.50 72 LEU A N 1
ATOM 489 C CA . LEU A 1 72 ? -5.106 -3.005 18.619 1.00 94.50 72 LEU A CA 1
ATOM 490 C C . LEU A 1 72 ? -4.528 -2.913 20.033 1.00 94.50 72 LEU A C 1
ATOM 492 O O . LEU A 1 72 ? -3.309 -2.848 20.200 1.00 94.50 72 LEU A O 1
ATOM 496 N N . GLU A 1 73 ? -5.386 -2.907 21.048 1.00 93.94 73 GLU A N 1
ATOM 497 C CA . GLU A 1 73 ? -4.940 -2.951 22.439 1.00 93.94 73 GLU A CA 1
ATOM 498 C C . GLU A 1 73 ? -4.590 -4.389 22.843 1.00 93.94 73 GLU A C 1
ATOM 500 O O . GLU A 1 73 ? -5.436 -5.280 22.808 1.00 93.94 73 GLU A O 1
ATOM 505 N N . VAL A 1 74 ? -3.339 -4.618 23.240 1.00 91.75 74 VAL A N 1
ATOM 506 C CA . VAL A 1 74 ? -2.834 -5.914 23.701 1.00 91.75 74 VAL A CA 1
ATOM 507 C C . VAL A 1 74 ? -1.916 -5.692 24.897 1.00 91.75 74 VAL A C 1
ATOM 509 O O . VAL A 1 74 ? -0.870 -5.056 24.784 1.00 91.75 74 VAL A O 1
ATOM 512 N N . GLY A 1 75 ? -2.299 -6.219 26.062 1.00 92.94 75 GLY A N 1
ATOM 513 C CA . GLY A 1 75 ? -1.460 -6.185 27.266 1.00 92.94 75 GLY A CA 1
ATOM 514 C C . GLY A 1 75 ? -1.076 -4.774 27.731 1.00 92.94 75 GLY A C 1
ATOM 515 O O . GLY A 1 75 ? 0.035 -4.582 28.215 1.00 92.94 75 GLY A O 1
ATOM 516 N N . GLY A 1 76 ? -1.957 -3.785 27.544 1.00 95.00 76 GLY A N 1
ATOM 517 C CA . GLY A 1 76 ? -1.691 -2.377 27.869 1.00 95.00 76 GLY A CA 1
ATOM 518 C C . GLY A 1 76 ? -0.870 -1.620 26.817 1.00 95.00 76 GLY A C 1
ATOM 519 O O . GLY A 1 76 ? -0.578 -0.439 27.002 1.00 95.00 76 GLY A O 1
ATOM 520 N N . PHE A 1 77 ? -0.514 -2.266 25.705 1.00 96.12 77 PHE A N 1
ATOM 521 C CA . PHE A 1 77 ? 0.141 -1.639 24.561 1.00 96.12 77 PHE A CA 1
ATOM 522 C C . PHE A 1 77 ? -0.834 -1.496 23.403 1.00 96.12 77 PHE A C 1
ATOM 524 O O . PHE A 1 77 ? -1.713 -2.329 23.206 1.00 96.12 77 PHE A O 1
ATOM 531 N N . ARG A 1 78 ? -0.648 -0.453 22.596 1.00 95.75 78 ARG A N 1
ATOM 532 C CA . ARG A 1 78 ? -1.406 -0.255 21.364 1.00 95.75 78 ARG A CA 1
ATOM 533 C C . ARG A 1 78 ? -0.525 -0.563 20.161 1.00 95.75 78 ARG A C 1
ATOM 535 O O . ARG A 1 78 ? 0.498 0.094 19.970 1.00 95.75 78 ARG A O 1
ATOM 542 N N . VAL A 1 79 ? -0.918 -1.560 19.373 1.00 96.19 79 VAL A N 1
ATOM 543 C CA . VAL A 1 79 ? -0.127 -2.108 18.265 1.00 96.19 79 VAL A CA 1
ATOM 544 C C . VAL A 1 79 ? -0.908 -1.970 16.954 1.00 96.19 79 VAL A C 1
ATOM 546 O O . VAL A 1 79 ? -1.920 -2.649 16.770 1.00 96.19 79 VAL A O 1
ATOM 549 N N . PRO A 1 80 ? -0.487 -1.094 16.026 1.00 97.62 80 PRO A N 1
ATOM 550 C CA . PRO A 1 80 ? -1.106 -1.019 14.711 1.00 97.62 80 PRO A CA 1
ATOM 551 C C . PRO A 1 80 ? -0.793 -2.271 13.883 1.00 97.62 80 PRO A C 1
ATOM 553 O O . PRO A 1 80 ? 0.367 -2.624 13.682 1.00 97.62 80 PRO A O 1
ATOM 556 N N . ILE A 1 81 ? -1.843 -2.910 13.379 1.00 97.88 81 ILE A N 1
ATOM 557 C CA . ILE A 1 81 ? -1.782 -4.054 12.458 1.00 97.88 81 ILE A CA 1
ATOM 558 C C . ILE A 1 81 ? -1.852 -3.537 11.022 1.00 97.88 81 ILE A C 1
ATOM 560 O O . ILE A 1 81 ? -2.846 -2.893 10.660 1.00 97.88 81 ILE A O 1
ATOM 564 N N . VAL A 1 82 ? -0.793 -3.778 10.240 1.00 98.56 82 VAL A N 1
ATOM 565 C CA . VAL A 1 82 ? -0.606 -3.188 8.901 1.00 98.56 82 VAL A CA 1
ATOM 566 C C . VAL A 1 82 ? -0.073 -4.233 7.915 1.00 98.56 82 VAL A C 1
ATOM 568 O O . VAL A 1 82 ? 1.135 -4.295 7.652 1.00 98.56 82 VAL A O 1
ATOM 571 N N . PRO A 1 83 ? -0.957 -5.060 7.335 1.00 98.38 83 PRO A N 1
ATOM 572 C CA . PRO A 1 83 ? -0.581 -5.980 6.276 1.00 98.38 83 PRO A CA 1
ATOM 573 C C . PRO A 1 83 ? -0.081 -5.236 5.042 1.00 98.38 83 PRO A C 1
ATOM 575 O O . PRO A 1 83 ? -0.557 -4.145 4.702 1.00 98.38 83 PRO A O 1
ATOM 578 N N . SER A 1 84 ? 0.878 -5.836 4.342 1.00 98.69 84 SER A N 1
ATOM 579 C CA . SER A 1 84 ? 1.413 -5.247 3.119 1.00 98.69 84 SER A CA 1
ATOM 580 C C . SER A 1 84 ? 1.712 -6.263 2.032 1.00 98.69 84 SER A C 1
ATOM 582 O O . SER A 1 84 ? 1.960 -7.443 2.294 1.00 98.69 84 SER A O 1
ATOM 584 N N . ALA A 1 85 ? 1.698 -5.772 0.796 1.00 98.88 85 ALA A N 1
ATOM 585 C CA . ALA A 1 85 ? 2.109 -6.499 -0.392 1.00 98.88 85 ALA A CA 1
ATOM 586 C C . ALA A 1 85 ? 2.974 -5.602 -1.283 1.00 98.88 85 ALA A C 1
ATOM 588 O O . ALA A 1 85 ? 2.768 -4.385 -1.358 1.00 98.88 85 ALA A O 1
ATOM 589 N N . ILE A 1 86 ? 3.942 -6.210 -1.968 1.00 98.81 86 ILE A N 1
ATOM 590 C CA . ILE A 1 86 ? 4.884 -5.484 -2.823 1.00 98.81 86 ILE A CA 1
ATOM 591 C C . ILE A 1 86 ? 4.746 -5.833 -4.301 1.00 98.81 86 ILE A C 1
ATOM 593 O O . ILE A 1 86 ? 4.262 -6.900 -4.679 1.00 98.81 86 ILE A O 1
ATOM 597 N N . LEU A 1 87 ? 5.241 -4.934 -5.149 1.00 98.75 87 LEU A N 1
ATOM 598 C CA . LEU A 1 87 ? 5.497 -5.191 -6.560 1.00 98.75 87 LEU A CA 1
ATOM 599 C C . LEU A 1 87 ? 6.964 -4.944 -6.909 1.00 98.75 87 LEU A C 1
ATOM 601 O O . LEU A 1 87 ? 7.667 -4.146 -6.286 1.00 98.75 87 LEU A O 1
ATOM 605 N N . PHE A 1 88 ? 7.441 -5.648 -7.933 1.00 98.12 88 PHE A N 1
ATOM 606 C CA . PHE A 1 88 ? 8.792 -5.470 -8.445 1.00 98.12 88 PHE A CA 1
ATOM 607 C C . PHE A 1 88 ? 8.833 -4.328 -9.466 1.00 98.12 88 PHE A C 1
ATOM 609 O O . PHE A 1 88 ? 8.348 -4.476 -10.586 1.00 98.12 88 PHE A O 1
ATOM 616 N N . ASP A 1 89 ? 9.487 -3.222 -9.117 1.00 97.62 89 ASP A N 1
ATOM 617 C CA . ASP A 1 89 ? 9.741 -2.099 -10.028 1.00 97.62 89 ASP A CA 1
ATOM 618 C C . ASP A 1 89 ? 11.224 -1.687 -10.079 1.00 97.62 89 ASP A C 1
ATOM 620 O O . ASP A 1 89 ? 11.586 -0.655 -10.639 1.00 97.62 89 ASP A O 1
ATOM 624 N N . LEU A 1 90 ? 12.135 -2.519 -9.566 1.00 97.00 90 LEU A N 1
ATOM 625 C CA . LEU A 1 90 ? 13.544 -2.137 -9.432 1.00 97.00 90 LEU A CA 1
ATOM 626 C C . LEU A 1 90 ? 14.241 -1.847 -10.778 1.00 97.00 90 LEU A C 1
ATOM 628 O O . LEU A 1 90 ? 15.188 -1.065 -10.827 1.00 97.00 90 LEU A O 1
ATOM 6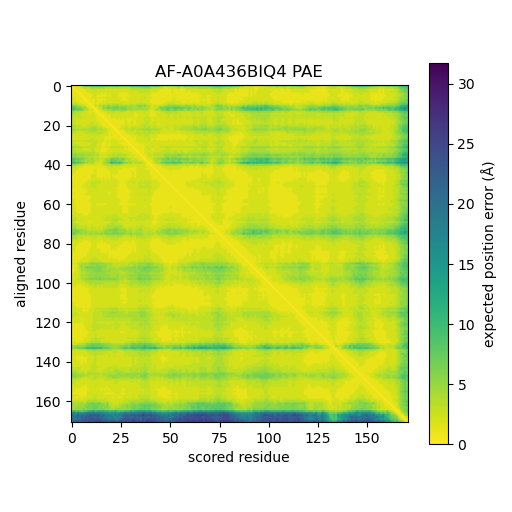32 N N . ARG A 1 91 ? 13.742 -2.418 -11.884 1.00 92.50 91 ARG A N 1
ATOM 633 C CA . ARG A 1 91 ? 14.312 -2.301 -13.245 1.00 92.50 91 ARG A CA 1
ATOM 634 C C . ARG A 1 91 ? 13.796 -1.113 -14.067 1.00 92.50 91 ARG A C 1
ATOM 636 O O . ARG A 1 91 ? 14.070 -1.031 -15.259 1.00 92.50 91 ARG A O 1
ATOM 643 N N . ASN A 1 92 ? 13.064 -0.183 -13.466 1.00 93.31 92 ASN A N 1
ATOM 644 C CA . ASN A 1 92 ? 12.416 0.923 -14.183 1.00 93.31 92 ASN A CA 1
ATOM 645 C C . ASN A 1 92 ? 13.315 2.147 -14.482 1.00 93.31 92 ASN A C 1
ATOM 647 O O . ASN A 1 92 ? 12.829 3.203 -14.904 1.00 93.31 92 ASN A O 1
ATOM 651 N N . GLY A 1 93 ? 14.623 2.030 -14.237 1.00 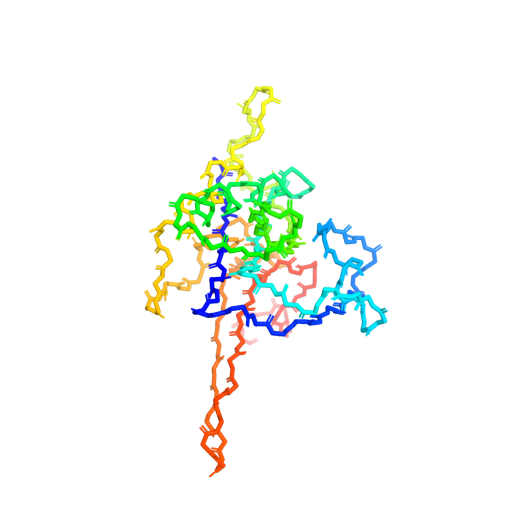92.62 93 GLY A N 1
ATOM 652 C CA . GLY A 1 93 ? 15.606 3.083 -14.507 1.00 92.62 93 GLY A CA 1
ATOM 653 C C . GLY A 1 93 ? 15.529 4.287 -13.565 1.00 92.62 93 GLY A C 1
ATOM 654 O O . GLY A 1 93 ? 16.016 5.357 -13.910 1.00 92.62 93 GLY A O 1
ATOM 655 N N . GLY A 1 94 ? 14.862 4.171 -12.414 1.00 93.69 94 GLY A N 1
ATOM 656 C CA . GLY A 1 94 ? 15.016 5.142 -11.331 1.00 93.69 94 GLY A CA 1
ATOM 657 C C . GLY A 1 94 ? 16.236 4.810 -10.480 1.00 93.69 94 GLY A C 1
ATOM 658 O O . GLY A 1 94 ? 16.534 3.631 -10.319 1.00 93.69 94 GLY A O 1
ATOM 659 N N . ASP A 1 95 ? 16.875 5.822 -9.897 1.00 95.25 95 ASP A N 1
ATOM 660 C CA . ASP A 1 95 ? 18.019 5.631 -8.998 1.00 95.25 95 ASP A CA 1
ATOM 661 C C . ASP A 1 95 ? 17.678 4.690 -7.828 1.00 95.25 95 ASP A C 1
ATOM 663 O O . ASP A 1 95 ? 16.638 4.877 -7.175 1.00 95.25 95 ASP A O 1
ATOM 667 N N . LYS A 1 96 ? 18.525 3.668 -7.642 1.00 96.00 96 LYS A N 1
ATOM 668 C CA . LYS A 1 96 ? 18.445 2.643 -6.597 1.00 96.00 96 LYS A CA 1
ATOM 669 C C . LYS A 1 96 ? 19.711 2.581 -5.722 1.00 96.00 96 LYS A C 1
ATOM 671 O O . LYS A 1 96 ? 19.881 1.606 -4.997 1.00 96.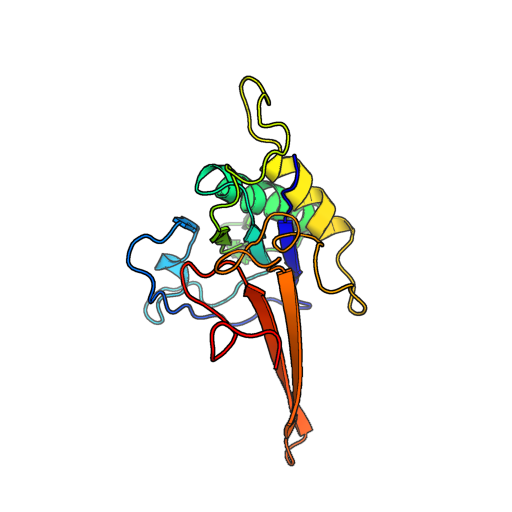00 96 LYS A O 1
ATOM 676 N N . ASP A 1 97 ? 20.580 3.584 -5.778 1.00 95.75 97 ASP A N 1
ATOM 677 C CA . ASP A 1 97 ? 21.766 3.663 -4.923 1.00 95.75 97 ASP A CA 1
ATOM 678 C C . ASP A 1 97 ? 21.436 4.346 -3.583 1.00 95.75 97 ASP A C 1
ATOM 680 O O . ASP A 1 97 ? 21.841 5.467 -3.294 1.00 95.75 97 ASP A O 1
ATOM 684 N N . TRP A 1 98 ? 20.606 3.691 -2.765 1.00 95.75 98 TRP A N 1
ATOM 685 C CA . TRP A 1 98 ? 20.139 4.231 -1.475 1.00 95.75 98 TRP A CA 1
ATOM 686 C C . TRP A 1 98 ? 21.118 3.972 -0.315 1.00 95.75 98 TRP A C 1
ATOM 688 O O . TRP A 1 98 ? 20.834 4.293 0.840 1.00 95.75 98 TRP A O 1
ATOM 698 N N . GLY A 1 99 ? 22.284 3.384 -0.590 1.00 96.06 99 GLY A N 1
ATOM 699 C CA . GLY A 1 99 ? 23.248 3.006 0.436 1.00 96.06 99 GLY A CA 1
ATOM 700 C C . GLY A 1 99 ? 22.750 1.846 1.304 1.00 96.06 99 GLY A C 1
ATOM 701 O O . GLY A 1 99 ? 22.522 0.745 0.810 1.00 96.06 99 GLY A O 1
ATOM 702 N N . ARG A 1 100 ? 22.644 2.060 2.624 1.00 96.38 100 ARG A N 1
ATOM 703 C CA . ARG A 1 100 ? 22.381 0.977 3.593 1.00 96.38 100 ARG A CA 1
ATOM 704 C C . ARG A 1 100 ? 20.905 0.592 3.713 1.00 96.38 100 ARG A C 1
ATOM 706 O O . ARG A 1 100 ? 20.619 -0.595 3.838 1.00 96.38 100 ARG A O 1
ATOM 713 N N . TYR A 1 101 ? 20.001 1.569 3.754 1.00 97.69 101 TYR A N 1
ATOM 714 C CA . TYR A 1 101 ? 18.582 1.337 4.040 1.00 97.69 101 TYR A CA 1
ATOM 715 C C . TYR A 1 101 ? 17.706 1.824 2.887 1.00 97.69 101 TYR A C 1
ATOM 717 O O . TYR A 1 101 ? 17.969 2.900 2.348 1.00 97.69 101 TYR A O 1
ATOM 725 N N . PRO A 1 102 ? 16.672 1.058 2.496 1.00 97.75 102 PRO A N 1
ATOM 726 C CA . PRO A 1 102 ? 15.718 1.522 1.504 1.00 97.75 102 PRO A CA 1
ATOM 727 C C . PRO A 1 102 ? 14.865 2.682 2.027 1.00 97.75 102 PRO A C 1
ATOM 729 O O . PRO A 1 102 ? 14.572 2.731 3.217 1.00 97.75 102 PRO A O 1
ATOM 732 N N . PRO A 1 103 ? 14.360 3.551 1.134 1.00 98.25 103 PRO A N 1
ATOM 733 C CA . PRO A 1 103 ? 13.545 4.704 1.520 1.00 98.25 103 PRO A CA 1
ATOM 734 C C . PRO A 1 103 ? 12.092 4.340 1.870 1.00 98.25 103 PRO A C 1
ATOM 736 O O . PRO A 1 103 ? 11.277 5.218 2.135 1.00 98.25 103 PRO A O 1
ATOM 739 N N . TYR A 1 104 ? 11.705 3.061 1.775 1.00 98.81 104 TYR A N 1
ATOM 740 C CA . TYR A 1 104 ? 10.292 2.671 1.801 1.00 98.81 104 TYR A CA 1
ATOM 741 C C . TYR A 1 104 ? 9.629 2.913 3.151 1.00 98.81 104 TYR A C 1
ATOM 743 O O . TYR A 1 104 ? 8.435 3.191 3.166 1.00 98.81 104 TYR A O 1
ATOM 751 N N . ARG A 1 105 ? 10.379 2.870 4.260 1.00 98.75 105 ARG A N 1
ATOM 752 C CA . ARG A 1 105 ? 9.848 3.206 5.586 1.00 98.75 105 ARG A CA 1
ATOM 753 C C . ARG A 1 105 ? 9.353 4.648 5.624 1.00 98.75 105 ARG A C 1
ATOM 755 O O . ARG A 1 105 ? 8.208 4.883 5.988 1.00 98.75 105 ARG A O 1
ATOM 762 N N . GLU A 1 106 ? 10.187 5.594 5.216 1.00 98.75 106 GLU A N 1
ATOM 763 C CA . GLU A 1 106 ? 9.852 7.017 5.193 1.00 98.75 106 GLU A CA 1
ATOM 764 C C . GLU A 1 106 ? 8.716 7.286 4.198 1.00 98.75 106 GLU A C 1
ATOM 766 O O . GLU A 1 106 ? 7.745 7.953 4.544 1.00 98.75 106 GLU A O 1
ATOM 771 N N . LEU A 1 107 ? 8.749 6.655 3.017 1.00 98.81 107 LEU A N 1
ATOM 772 C CA . LEU A 1 107 ? 7.656 6.750 2.040 1.00 98.81 107 LEU A CA 1
ATOM 773 C C . LEU A 1 107 ? 6.325 6.207 2.578 1.00 98.81 107 LEU A C 1
ATOM 775 O O . LEU A 1 107 ? 5.270 6.748 2.263 1.00 98.81 107 LEU A O 1
ATOM 779 N N . GLY A 1 108 ? 6.354 5.135 3.374 1.00 98.88 108 GLY A N 1
ATOM 780 C CA . GLY A 1 108 ? 5.162 4.589 4.020 1.00 98.88 108 GLY A CA 1
ATOM 781 C C . GLY A 1 108 ? 4.592 5.533 5.072 1.00 98.88 108 GLY A C 1
ATOM 782 O O . GLY A 1 108 ? 3.382 5.751 5.100 1.00 98.88 108 GLY A O 1
ATOM 783 N N . TYR A 1 109 ? 5.458 6.138 5.889 1.00 98.94 109 TYR A N 1
ATOM 784 C CA . TYR A 1 109 ? 5.058 7.167 6.849 1.00 98.94 109 TYR A CA 1
ATOM 785 C C . TYR A 1 109 ? 4.389 8.353 6.141 1.00 98.94 109 TYR A C 1
ATOM 787 O O . TYR A 1 109 ? 3.256 8.702 6.462 1.00 98.94 109 TYR A O 1
ATOM 795 N N . GLU A 1 110 ? 5.031 8.911 5.113 1.00 98.81 110 GLU A N 1
ATOM 796 C CA . GLU A 1 110 ? 4.485 10.025 4.327 1.00 98.81 110 GLU A CA 1
ATOM 797 C C . GLU A 1 110 ? 3.156 9.667 3.644 1.00 98.81 110 GLU A C 1
ATOM 799 O O . GLU A 1 110 ? 2.215 10.463 3.665 1.00 98.81 110 GLU A O 1
ATOM 804 N N . ALA A 1 111 ? 3.042 8.459 3.081 1.00 98.75 111 ALA A N 1
ATOM 805 C CA . ALA A 1 111 ? 1.811 7.987 2.450 1.00 98.75 111 ALA A CA 1
ATOM 806 C C . ALA A 1 111 ? 0.643 7.871 3.444 1.00 98.75 111 ALA A C 1
ATOM 808 O O . ALA A 1 111 ? -0.493 8.147 3.072 1.00 98.75 111 ALA A O 1
ATOM 809 N N . ALA A 1 112 ? 0.901 7.493 4.702 1.00 98.75 112 ALA A N 1
ATOM 810 C CA . ALA A 1 112 ? -0.121 7.509 5.749 1.00 98.75 112 ALA A CA 1
ATOM 811 C C . ALA A 1 112 ? -0.500 8.942 6.156 1.00 98.75 112 ALA A C 1
ATOM 813 O O . ALA A 1 112 ? -1.681 9.257 6.238 1.00 98.75 112 ALA A O 1
ATOM 814 N N . GLN A 1 113 ? 0.484 9.825 6.350 1.00 98.38 113 GLN A N 1
ATOM 815 C CA . GLN A 1 113 ? 0.245 11.218 6.756 1.00 98.38 113 GLN A CA 1
ATOM 816 C C . GLN A 1 113 ? -0.540 12.032 5.717 1.00 98.38 113 GLN A C 1
ATOM 818 O O . GLN A 1 113 ? -1.212 13.000 6.063 1.00 98.38 113 GLN A O 1
ATOM 823 N N . THR A 1 114 ? -0.429 11.666 4.439 1.00 97.12 114 THR A N 1
ATOM 824 C CA . THR A 1 114 ? -1.053 12.378 3.311 1.00 97.12 114 THR A CA 1
ATOM 825 C C . THR A 1 114 ? -2.272 11.657 2.734 1.00 97.12 114 THR A C 1
ATOM 827 O O . THR A 1 114 ? -2.815 12.093 1.717 1.00 97.12 114 THR A O 1
ATOM 830 N N . ALA A 1 115 ? -2.715 10.565 3.365 1.00 97.62 115 ALA A N 1
ATOM 831 C CA . ALA A 1 115 ? -3.881 9.813 2.925 1.00 97.62 115 ALA A CA 1
ATOM 832 C C . ALA A 1 115 ? -5.147 10.688 2.955 1.00 97.62 115 ALA A C 1
ATOM 834 O O . ALA A 1 115 ? -5.397 11.434 3.899 1.00 97.62 115 ALA A O 1
ATOM 835 N N . THR A 1 116 ? -5.954 10.590 1.901 1.00 96.75 116 THR A N 1
ATOM 836 C CA . THR A 1 116 ? -7.176 11.379 1.707 1.00 96.75 116 THR A CA 1
ATOM 837 C C . THR A 1 116 ? -8.196 10.568 0.910 1.00 96.75 116 THR A C 1
ATOM 839 O O . THR A 1 116 ? -7.824 9.648 0.177 1.00 96.75 116 THR A O 1
ATOM 842 N N . ALA A 1 117 ? -9.479 10.912 1.046 1.00 95.62 117 ALA A N 1
ATOM 843 C CA . ALA A 1 117 ? -10.565 10.290 0.292 1.00 95.62 117 ALA A CA 1
ATOM 844 C C . ALA A 1 117 ? -10.470 10.580 -1.218 1.00 95.62 117 ALA A C 1
ATOM 846 O O . ALA A 1 117 ? -10.756 9.701 -2.029 1.00 95.62 117 ALA A O 1
ATOM 847 N N . ASP A 1 118 ? -10.016 11.782 -1.590 1.00 96.81 118 ASP A N 1
ATOM 848 C CA . ASP A 1 118 ? -9.796 12.184 -2.982 1.00 96.81 118 ASP A CA 1
ATOM 849 C C . ASP A 1 118 ? -8.324 12.013 -3.359 1.00 96.81 118 ASP A C 1
ATOM 851 O O . ASP A 1 118 ? -7.469 12.817 -2.985 1.00 96.81 118 ASP A O 1
ATOM 855 N N . PHE A 1 119 ? -8.016 10.970 -4.127 1.00 97.31 119 PHE A N 1
ATOM 856 C CA . PHE A 1 119 ? -6.646 10.608 -4.484 1.00 97.31 119 PHE A CA 1
ATOM 857 C C . PHE A 1 119 ? -6.440 10.506 -5.997 1.00 97.31 119 PHE A C 1
ATOM 859 O O . PHE A 1 119 ? -7.357 10.261 -6.781 1.00 97.31 119 PHE A O 1
ATOM 866 N N . GLN A 1 120 ? -5.192 10.697 -6.422 1.00 97.94 120 GLN A N 1
ATOM 867 C CA . GLN A 1 120 ? -4.814 10.593 -7.829 1.00 97.94 120 GLN A CA 1
ATOM 868 C C . GLN A 1 120 ? -4.639 9.130 -8.262 1.00 97.94 120 GLN A C 1
ATOM 870 O O . GLN A 1 120 ? -4.324 8.254 -7.459 1.00 97.94 120 GLN A O 1
ATOM 875 N N . LEU A 1 121 ? -4.784 8.881 -9.564 1.00 98.50 121 LEU A N 1
ATOM 876 C CA . LEU A 1 121 ? -4.539 7.584 -10.203 1.00 98.50 121 LEU A CA 1
ATOM 877 C C . LEU A 1 121 ? -3.365 7.666 -11.191 1.00 98.50 121 LEU A C 1
ATOM 879 O O . LEU A 1 121 ? -2.876 8.743 -11.534 1.00 98.50 121 LEU A O 1
ATOM 883 N N . GLY A 1 122 ? -2.908 6.513 -11.679 1.00 98.38 122 GLY A N 1
ATOM 884 C CA . GLY A 1 122 ? -1.822 6.405 -12.648 1.00 98.38 122 GLY A CA 1
ATOM 885 C C . GLY A 1 122 ? -0.449 6.259 -11.991 1.00 98.38 122 GLY A C 1
ATOM 886 O O . GLY A 1 122 ? -0.208 5.319 -11.236 1.00 98.38 122 GLY A O 1
ATOM 887 N N . SER A 1 123 ? 0.495 7.143 -12.317 1.00 97.94 123 SER A N 1
ATOM 888 C CA . SER A 1 123 ? 1.903 7.017 -11.892 1.00 97.94 123 SER A CA 1
ATOM 889 C C . SER A 1 123 ? 2.166 7.647 -10.521 1.00 97.94 123 SER A C 1
ATOM 891 O O . SER A 1 123 ? 3.057 8.479 -10.386 1.00 97.94 123 SER A O 1
ATOM 893 N N . ILE A 1 124 ? 1.382 7.248 -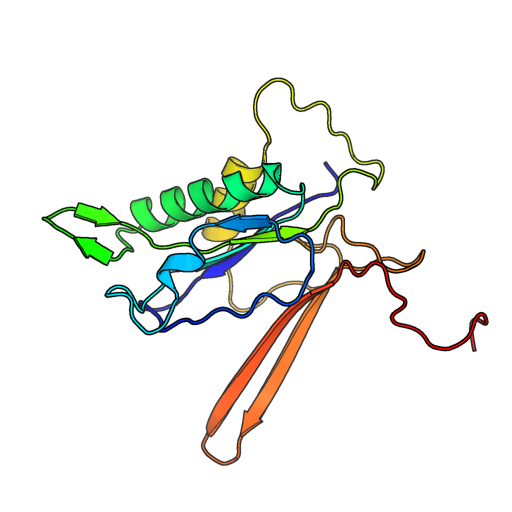9.524 1.00 98.12 124 ILE A N 1
ATOM 894 C CA . ILE A 1 124 ? 1.441 7.747 -8.146 1.00 98.12 124 ILE A CA 1
ATOM 895 C C . ILE A 1 124 ? 1.553 6.569 -7.169 1.00 98.12 124 ILE A C 1
ATOM 897 O O . ILE A 1 124 ? 1.093 5.464 -7.472 1.00 98.12 124 ILE A O 1
ATOM 901 N N . GLY A 1 125 ? 2.188 6.785 -6.014 1.00 98.50 125 GLY A N 1
ATOM 902 C CA . GLY A 1 125 ? 2.350 5.767 -4.971 1.00 98.50 125 GLY A CA 1
ATOM 903 C C . GLY A 1 125 ? 2.964 4.469 -5.504 1.00 98.50 125 GLY A C 1
ATOM 904 O O . GLY A 1 125 ? 3.936 4.512 -6.267 1.00 98.50 125 GLY A O 1
ATOM 905 N N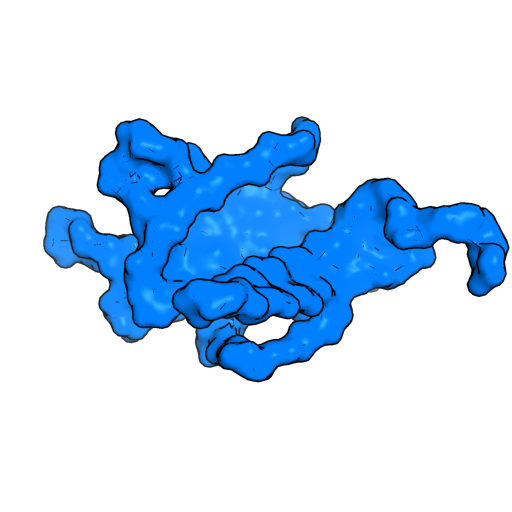 . ALA A 1 126 ? 2.375 3.320 -5.171 1.00 98.69 126 ALA A N 1
ATOM 906 C CA . ALA A 1 126 ? 2.802 2.011 -5.681 1.00 98.69 126 ALA A CA 1
ATOM 907 C C . ALA A 1 126 ? 2.753 1.912 -7.221 1.00 98.69 126 ALA A C 1
ATOM 909 O O . ALA A 1 126 ? 3.507 1.161 -7.836 1.00 98.69 126 ALA A O 1
ATOM 910 N N . GLY A 1 127 ? 1.909 2.715 -7.876 1.00 98.44 127 GLY A N 1
ATOM 911 C CA . GLY A 1 127 ? 1.804 2.790 -9.333 1.00 98.44 127 GLY A CA 1
ATOM 912 C C . GLY A 1 127 ? 2.960 3.523 -10.023 1.00 98.44 127 GLY A C 1
ATOM 913 O O . GLY A 1 127 ? 3.121 3.410 -11.243 1.00 98.44 127 GLY A O 1
ATOM 914 N N . THR A 1 128 ? 3.790 4.260 -9.279 1.00 98.44 128 THR A N 1
ATOM 915 C CA . THR A 1 128 ? 4.866 5.105 -9.829 1.00 98.44 128 THR A CA 1
ATOM 916 C C . THR A 1 128 ? 5.803 4.309 -10.734 1.00 98.44 128 THR A C 1
ATOM 918 O O . THR A 1 128 ? 6.021 4.672 -11.893 1.00 98.44 128 THR A O 1
ATOM 921 N N . GLY A 1 129 ? 6.312 3.186 -10.227 1.00 97.81 129 GLY A N 1
ATOM 922 C CA . GLY A 1 129 ? 7.259 2.329 -10.932 1.00 97.81 129 GLY A CA 1
ATOM 923 C C . GLY A 1 129 ? 6.635 1.223 -11.774 1.00 97.81 129 GLY A C 1
ATOM 924 O O . GLY A 1 129 ? 7.367 0.533 -12.480 1.00 97.81 129 GLY A O 1
ATOM 925 N N . ALA A 1 130 ? 5.313 1.061 -11.706 1.00 98.12 130 ALA A N 1
ATOM 926 C CA . ALA A 1 130 ? 4.603 -0.076 -12.270 1.00 98.12 130 ALA A CA 1
ATOM 927 C C . ALA A 1 130 ? 4.591 -0.083 -13.810 1.00 98.12 130 ALA A C 1
ATOM 929 O O . ALA A 1 130 ? 4.425 0.962 -14.454 1.00 98.12 130 ALA A O 1
ATOM 930 N N . LEU A 1 131 ? 4.730 -1.271 -14.397 1.00 96.06 131 LEU A N 1
ATOM 931 C CA . LEU A 1 131 ? 4.803 -1.548 -15.833 1.00 96.06 131 LEU A CA 1
ATOM 932 C C . LEU A 1 131 ? 3.922 -2.752 -16.202 1.00 96.06 131 LEU A C 1
ATOM 934 O O . LEU A 1 131 ? 3.643 -3.611 -15.374 1.00 96.06 131 LEU A O 1
ATOM 938 N N . THR A 1 132 ? 3.523 -2.843 -17.470 1.00 93.75 132 THR A N 1
ATOM 939 C CA . THR A 1 132 ? 2.816 -4.010 -18.025 1.00 93.75 132 THR A CA 1
ATOM 940 C C . THR A 1 132 ? 3.225 -4.233 -19.474 1.00 93.75 132 THR A C 1
ATOM 942 O O . THR A 1 132 ? 3.008 -3.358 -20.297 1.00 93.75 132 THR A O 1
ATOM 945 N N . SER A 1 133 ? 3.840 -5.376 -19.803 1.00 89.38 133 SER A N 1
ATOM 946 C CA . SER A 1 133 ? 4.184 -5.786 -21.186 1.00 89.38 133 SER A CA 1
ATOM 947 C C . SER A 1 133 ? 4.625 -4.659 -22.146 1.00 89.38 133 SER A C 1
ATOM 949 O O . SER A 1 133 ? 4.134 -4.552 -23.266 1.00 89.38 133 SER A O 1
ATOM 951 N N . GLY A 1 134 ? 5.557 -3.800 -21.715 1.00 84.12 134 GLY A N 1
ATOM 952 C CA . GLY A 1 134 ? 6.084 -2.690 -22.529 1.00 84.12 134 GLY A CA 1
ATOM 953 C C . GLY A 1 134 ? 5.280 -1.381 -22.478 1.00 84.12 134 GLY A C 1
ATOM 954 O O . GLY A 1 134 ? 5.697 -0.388 -23.067 1.00 84.12 134 GLY A O 1
ATOM 955 N N . LEU A 1 135 ? 4.172 -1.352 -21.743 1.00 93.25 135 LEU A N 1
ATOM 956 C CA . LEU A 1 135 ? 3.367 -0.174 -21.432 1.00 93.25 135 LEU A CA 1
ATOM 957 C C . LEU A 1 135 ? 3.571 0.268 -19.979 1.00 93.25 135 LEU A C 1
ATOM 959 O O . LEU A 1 135 ? 4.072 -0.473 -19.122 1.00 93.25 135 LEU A O 1
ATOM 963 N N . LYS A 1 136 ? 3.142 1.497 -19.689 1.00 95.88 136 LYS A N 1
ATOM 964 C CA . LYS A 1 136 ? 3.096 2.017 -18.325 1.00 95.88 136 LYS A CA 1
ATOM 965 C C . LYS A 1 136 ? 1.927 1.366 -17.574 1.00 95.88 136 LYS A C 1
ATOM 967 O O . LYS A 1 136 ? 0.794 1.420 -18.040 1.00 95.88 136 LYS A O 1
ATOM 972 N N . GLY A 1 137 ? 2.220 0.752 -16.428 1.00 97.25 137 GLY A N 1
ATOM 973 C CA . GLY A 1 137 ? 1.213 0.333 -15.450 1.00 97.25 137 GLY A CA 1
ATOM 974 C C . GLY A 1 137 ? 0.840 1.495 -14.527 1.00 97.25 137 GLY A C 1
ATOM 975 O O . GLY A 1 137 ? 1.188 2.648 -14.794 1.00 97.25 137 GLY A O 1
ATOM 976 N N . GLY A 1 138 ? 0.199 1.228 -13.394 1.00 98.25 138 GLY A N 1
ATOM 977 C CA . GLY A 1 138 ? -0.128 2.304 -12.459 1.00 98.25 138 GLY A CA 1
ATOM 978 C C . GLY A 1 138 ? -1.102 1.916 -11.364 1.00 98.25 138 GLY A C 1
ATOM 979 O O . GLY A 1 138 ? -1.454 0.750 -11.218 1.00 98.25 138 GLY A O 1
ATOM 980 N N . LEU A 1 139 ? -1.525 2.920 -10.605 1.00 98.62 139 LEU A N 1
ATOM 981 C CA . LEU A 1 139 ? -2.608 2.831 -9.643 1.00 98.62 139 LEU A CA 1
ATOM 982 C C . LEU A 1 139 ? -3.944 3.048 -10.367 1.00 98.62 139 LEU A C 1
ATOM 984 O O . LEU A 1 139 ? -4.088 4.018 -11.111 1.00 98.62 139 LEU A O 1
ATOM 988 N N . GLY A 1 140 ? -4.912 2.163 -10.163 1.00 98.44 140 GLY A N 1
ATOM 989 C CA . GLY A 1 140 ? -6.266 2.277 -10.705 1.00 98.44 140 GLY A CA 1
ATOM 990 C C . GLY A 1 140 ? -7.307 2.022 -9.625 1.00 98.44 140 GLY A C 1
ATOM 991 O O . GLY A 1 140 ? -7.048 1.257 -8.699 1.00 98.44 140 GLY A O 1
ATOM 992 N N . SER A 1 141 ? -8.478 2.647 -9.741 1.00 98.56 141 SER A N 1
ATOM 993 C CA . SER A 1 141 ? -9.597 2.437 -8.823 1.00 98.56 141 SER A CA 1
ATOM 994 C C . SER A 1 141 ? -10.933 2.427 -9.562 1.00 98.56 141 SER A C 1
ATOM 996 O O . SER A 1 141 ? -11.059 3.034 -10.626 1.00 98.56 141 SER A O 1
ATOM 998 N N . ALA A 1 142 ? -11.908 1.714 -9.003 1.00 98.44 142 ALA A N 1
ATOM 999 C CA . ALA A 1 142 ? -13.296 1.688 -9.447 1.00 98.44 142 ALA A CA 1
ATOM 1000 C C . ALA A 1 142 ? -14.215 1.423 -8.247 1.00 98.44 142 ALA A C 1
ATOM 1002 O O . ALA A 1 142 ? -13.793 0.808 -7.266 1.00 98.44 142 ALA A O 1
ATOM 1003 N N . SER A 1 143 ? -15.472 1.848 -8.330 1.00 98.19 143 SER A N 1
ATOM 1004 C CA . SER A 1 143 ? -16.481 1.556 -7.312 1.00 98.19 143 SER A CA 1
ATOM 1005 C C . SER A 1 143 ? -17.871 1.382 -7.920 1.00 98.19 143 SER A C 1
ATOM 1007 O O . SER A 1 143 ? -18.125 1.763 -9.064 1.00 98.19 143 SER A O 1
ATOM 1009 N N . THR A 1 144 ? -18.772 0.770 -7.156 1.00 98.50 144 THR A N 1
ATOM 1010 C CA . THR A 1 144 ? -20.185 0.615 -7.504 1.00 98.50 144 THR A CA 1
ATOM 1011 C C . THR A 1 144 ? -21.051 0.684 -6.247 1.00 98.50 144 THR A C 1
ATOM 1013 O O . THR A 1 144 ? -20.634 0.225 -5.182 1.00 98.50 144 THR A O 1
ATOM 1016 N N . LEU A 1 145 ? -22.240 1.277 -6.371 1.00 98.56 145 LEU A N 1
ATOM 1017 C CA . LEU A 1 145 ? -23.259 1.322 -5.324 1.00 98.56 145 LEU A CA 1
ATOM 1018 C C . LEU A 1 145 ? -24.301 0.245 -5.624 1.00 98.56 145 LEU A C 1
ATOM 1020 O O . LEU A 1 145 ? -24.868 0.219 -6.715 1.00 98.56 145 LEU A O 1
ATOM 1024 N N . LEU A 1 146 ? -24.541 -0.634 -4.660 1.00 98.44 146 LEU A N 1
ATOM 1025 C CA . LEU A 1 146 ? -25.564 -1.666 -4.751 1.00 98.44 146 LEU A CA 1
ATOM 1026 C C . LEU A 1 146 ? -26.943 -1.107 -4.379 1.00 98.44 146 LEU A C 1
ATOM 1028 O O . LEU A 1 146 ? -27.054 -0.146 -3.618 1.00 98.44 146 LEU A O 1
ATOM 1032 N N . ASP A 1 147 ? -28.003 -1.781 -4.828 1.00 98.19 147 ASP A N 1
ATOM 1033 C CA . ASP A 1 147 ? -29.395 -1.386 -4.556 1.00 98.19 147 ASP A CA 1
ATOM 1034 C C . ASP A 1 147 ? -29.738 -1.338 -3.055 1.00 98.19 147 ASP A C 1
ATOM 1036 O O . ASP A 1 147 ? -30.652 -0.629 -2.639 1.00 98.19 147 ASP A O 1
ATOM 1040 N N . ASN A 1 148 ? -28.997 -2.076 -2.221 1.00 97.88 148 ASN A N 1
ATOM 1041 C CA . ASN A 1 148 ? -29.153 -2.079 -0.764 1.00 97.88 148 ASN A CA 1
ATOM 1042 C C . ASN A 1 148 ? -28.373 -0.954 -0.051 1.00 97.88 148 ASN A C 1
ATOM 1044 O O . ASN A 1 148 ? -28.338 -0.928 1.178 1.00 97.88 148 ASN A O 1
ATOM 1048 N N . GLY A 1 149 ? -27.728 -0.054 -0.798 1.00 98.19 149 GLY A N 1
ATOM 1049 C CA . GLY A 1 149 ? -26.963 1.075 -0.269 1.00 98.19 149 GLY A CA 1
ATOM 1050 C C . GLY A 1 149 ? -25.507 0.767 0.096 1.00 98.19 149 GLY A C 1
ATOM 1051 O O . GLY A 1 149 ? -24.802 1.670 0.541 1.00 98.19 149 GLY A O 1
ATOM 1052 N N . VAL A 1 150 ? -25.027 -0.469 -0.089 1.00 98.19 150 VAL A N 1
ATOM 1053 C CA . VAL A 1 150 ? -23.615 -0.823 0.139 1.00 98.19 150 VAL A CA 1
ATOM 1054 C C . VAL A 1 150 ? -22.761 -0.387 -1.050 1.00 98.19 150 VAL A C 1
ATOM 1056 O O . VAL A 1 150 ? -23.082 -0.691 -2.198 1.00 98.19 150 VAL A O 1
ATOM 1059 N N . THR A 1 151 ? -21.631 0.264 -0.776 1.00 98.19 151 THR A N 1
ATOM 1060 C CA . THR A 1 151 ? -20.622 0.590 -1.792 1.00 98.19 151 THR A CA 1
ATOM 1061 C C . THR A 1 151 ? -19.517 -0.458 -1.796 1.00 98.19 151 THR A C 1
ATOM 1063 O O . THR A 1 151 ? -18.932 -0.755 -0.756 1.00 98.19 151 THR A O 1
ATOM 1066 N N . ILE A 1 152 ? -19.185 -0.973 -2.979 1.00 98.12 152 ILE A N 1
ATOM 1067 C CA . ILE A 1 152 ? -17.998 -1.804 -3.199 1.00 98.12 152 ILE A CA 1
ATOM 1068 C C . ILE A 1 152 ? -16.967 -0.961 -3.942 1.00 98.12 152 ILE A C 1
ATOM 1070 O O . ILE A 1 152 ? -17.262 -0.413 -5.003 1.00 98.12 152 ILE A O 1
ATOM 1074 N N . GLY A 1 153 ? -15.757 -0.870 -3.393 1.00 97.81 153 GLY A N 1
ATOM 1075 C CA . GLY A 1 153 ? -14.617 -0.197 -4.011 1.00 97.81 153 GLY A CA 1
ATOM 1076 C C . GLY A 1 153 ? -13.467 -1.162 -4.283 1.00 97.81 153 GLY A C 1
ATOM 1077 O O . GLY A 1 153 ? -13.285 -2.148 -3.572 1.00 97.81 153 GLY A O 1
ATOM 1078 N N . ALA A 1 154 ? -12.674 -0.860 -5.306 1.00 98.38 154 ALA A N 1
ATOM 1079 C CA . ALA A 1 154 ? -11.442 -1.560 -5.630 1.00 98.38 154 ALA A CA 1
ATOM 1080 C C . ALA A 1 154 ? -10.316 -0.556 -5.893 1.00 98.38 154 ALA A C 1
ATOM 1082 O O . ALA A 1 154 ? -10.524 0.482 -6.525 1.00 98.38 154 ALA A O 1
ATOM 1083 N N . LEU A 1 155 ? -9.109 -0.896 -5.441 1.00 98.56 155 LEU A N 1
ATOM 1084 C CA . LEU A 1 155 ? -7.868 -0.173 -5.704 1.00 98.56 155 LEU A CA 1
ATOM 1085 C C . LEU A 1 155 ? -6.798 -1.189 -6.114 1.00 98.56 155 LEU A C 1
ATOM 1087 O O . LEU A 1 155 ? -6.638 -2.216 -5.458 1.00 98.56 155 LEU A O 1
ATOM 1091 N N . ALA A 1 156 ? -6.067 -0.917 -7.191 1.00 98.69 156 ALA A N 1
ATOM 1092 C CA . ALA A 1 156 ? -5.083 -1.840 -7.743 1.00 98.69 156 ALA A CA 1
ATOM 1093 C C . ALA A 1 156 ? -3.795 -1.118 -8.146 1.00 98.69 156 ALA A C 1
ATOM 1095 O O . ALA A 1 156 ? -3.833 -0.157 -8.911 1.00 98.69 156 ALA A O 1
ATOM 1096 N N . ALA A 1 157 ? -2.647 -1.629 -7.694 1.00 98.56 157 ALA A N 1
ATOM 1097 C CA . ALA A 1 157 ? -1.335 -1.283 -8.236 1.00 98.56 157 ALA A CA 1
ATOM 1098 C C . ALA A 1 157 ? -0.948 -2.309 -9.318 1.00 98.56 157 ALA A C 1
ATOM 1100 O O . ALA A 1 157 ? -0.558 -3.441 -9.033 1.00 98.56 157 ALA A O 1
ATOM 1101 N N . VAL A 1 158 ? -1.112 -1.929 -10.583 1.00 98.19 158 VAL A N 1
ATOM 1102 C CA . VAL A 1 158 ? -1.076 -2.831 -11.739 1.00 98.19 158 VAL A CA 1
ATOM 1103 C C . VAL A 1 158 ? 0.343 -2.937 -12.297 1.00 98.19 158 VAL A C 1
ATOM 1105 O O . VAL A 1 158 ? 0.776 -2.081 -13.070 1.00 98.19 158 VAL A O 1
ATOM 1108 N N . ASN A 1 159 ? 1.050 -4.009 -11.922 1.00 97.62 159 ASN A N 1
ATOM 1109 C CA . ASN A 1 159 ? 2.388 -4.360 -12.422 1.00 97.62 159 ASN A CA 1
ATOM 1110 C C . ASN A 1 159 ? 2.493 -5.824 -12.925 1.00 97.62 159 ASN A C 1
ATOM 1112 O O . ASN A 1 159 ? 3.336 -6.585 -12.441 1.00 97.62 159 ASN A O 1
ATOM 1116 N N . PRO A 1 160 ? 1.605 -6.283 -13.828 1.00 96.69 160 PRO A N 1
ATOM 1117 C CA . PRO A 1 160 ? 1.619 -7.660 -14.300 1.00 96.69 160 PRO A CA 1
ATOM 1118 C C . PRO A 1 160 ? 2.774 -7.918 -15.275 1.00 96.69 160 PRO A C 1
ATOM 1120 O O . PRO A 1 160 ? 3.119 -7.079 -16.109 1.00 96.69 160 PRO A O 1
ATOM 1123 N N . THR A 1 161 ? 3.295 -9.146 -15.262 1.00 93.44 161 THR A N 1
ATOM 1124 C CA . THR A 1 161 ? 4.153 -9.665 -16.340 1.00 93.44 161 THR A CA 1
ATOM 1125 C C . THR A 1 161 ? 3.400 -9.790 -17.666 1.00 93.44 161 THR A C 1
ATOM 1127 O O . THR A 1 161 ? 4.012 -9.681 -18.723 1.00 93.44 161 THR A O 1
ATOM 1130 N N . GLY A 1 162 ? 2.084 -10.030 -17.612 1.00 91.75 162 GLY A N 1
ATOM 1131 C CA . GLY A 1 162 ? 1.207 -10.172 -18.776 1.00 91.75 162 GLY A CA 1
ATOM 1132 C C . GLY A 1 162 ? 0.817 -8.845 -19.438 1.00 91.75 162 GLY A C 1
ATOM 1133 O O . GLY A 1 162 ? 1.213 -7.762 -18.993 1.00 91.75 162 GLY A O 1
ATOM 1134 N N . SER A 1 163 ? 0.067 -8.944 -20.539 1.00 91.81 163 SER A N 1
ATOM 1135 C CA . SER A 1 163 ? -0.466 -7.798 -21.289 1.00 91.81 163 SER A CA 1
ATOM 1136 C C . SER A 1 163 ? -1.881 -7.466 -20.830 1.00 91.81 163 SER A C 1
ATOM 1138 O O . SER A 1 163 ? -2.672 -8.368 -20.564 1.00 91.81 163 SER A O 1
ATOM 1140 N N . VAL A 1 164 ? -2.198 -6.173 -20.784 1.00 91.12 164 VAL A N 1
ATOM 1141 C CA . VAL A 1 164 ? -3.552 -5.656 -20.521 1.00 91.12 164 VAL A CA 1
ATOM 1142 C C . VAL A 1 164 ? -4.309 -5.291 -21.802 1.00 91.12 164 VAL A C 1
ATOM 1144 O O . VAL A 1 164 ? -5.484 -4.945 -21.746 1.00 91.12 164 VAL A O 1
ATOM 1147 N N . THR A 1 165 ? -3.650 -5.369 -22.958 1.00 90.06 165 THR A N 1
ATOM 1148 C CA . THR A 1 165 ? -4.256 -5.137 -24.272 1.00 90.06 165 THR A CA 1
ATOM 1149 C C . THR A 1 165 ? -4.301 -6.423 -25.087 1.00 90.06 165 THR A C 1
ATOM 1151 O O . THR A 1 165 ? -3.456 -7.314 -24.937 1.00 90.06 165 THR A O 1
ATOM 1154 N N . THR A 1 166 ? -5.295 -6.508 -25.969 1.00 85.00 166 THR A N 1
ATOM 1155 C CA . THR A 1 166 ? -5.413 -7.559 -26.980 1.00 85.00 166 THR A CA 1
ATOM 1156 C C . THR A 1 166 ? -4.847 -7.054 -28.309 1.00 85.00 166 THR A C 1
ATOM 1158 O O . THR A 1 166 ? -4.971 -5.879 -28.643 1.00 85.00 166 THR A O 1
ATOM 1161 N N . GLY A 1 167 ? -4.183 -7.937 -29.059 1.00 76.25 167 GLY A N 1
ATOM 1162 C CA . GLY A 1 167 ? -3.524 -7.580 -30.319 1.00 76.25 167 GLY A CA 1
ATOM 1163 C C . GLY A 1 167 ? -2.096 -7.034 -30.163 1.00 76.25 167 GLY A C 1
ATOM 1164 O O . GLY A 1 167 ? -1.597 -6.801 -29.065 1.00 76.25 167 GLY A O 1
ATOM 1165 N N . ARG A 1 168 ? -1.399 -6.896 -31.298 1.00 69.44 168 ARG A N 1
ATOM 1166 C CA . ARG A 1 168 ? -0.042 -6.306 -31.399 1.00 69.44 168 ARG A CA 1
ATOM 1167 C C . ARG A 1 168 ? -0.044 -4.936 -32.084 1.00 69.44 168 ARG A C 1
ATOM 1169 O O . ARG A 1 168 ? 1.010 -4.328 -32.259 1.00 69.44 168 ARG A O 1
ATOM 1176 N N . THR A 1 169 ? -1.215 -4.485 -32.519 1.00 70.69 169 THR A N 1
ATOM 1177 C CA . THR A 1 169 ? -1.447 -3.236 -33.242 1.00 70.69 169 THR A CA 1
ATOM 1178 C C . THR A 1 169 ? -1.984 -2.166 -32.300 1.00 70.69 169 THR A C 1
ATOM 1180 O O . THR A 1 169 ? -2.432 -2.455 -31.196 1.00 70.69 169 THR A O 1
ATOM 1183 N N . ARG A 1 170 ? -1.924 -0.901 -32.732 1.00 64.00 170 ARG A N 1
ATOM 1184 C CA . ARG A 1 170 ? -2.520 0.228 -31.993 1.00 64.00 170 ARG A CA 1
ATOM 1185 C C . ARG A 1 170 ? -4.054 0.278 -32.086 1.00 64.00 170 ARG A C 1
ATOM 1187 O O . ARG A 1 170 ? -4.653 1.116 -31.420 1.00 64.00 170 ARG A O 1
ATOM 1194 N N . HIS A 1 171 ? -4.639 -0.561 -32.939 1.00 52.69 171 HIS A N 1
ATOM 1195 C CA . HIS A 1 171 ? -6.064 -0.678 -33.238 1.00 52.69 171 HIS A CA 1
ATOM 1196 C C . HIS A 1 171 ? -6.514 -2.101 -32.948 1.00 52.69 171 HIS A C 1
ATOM 1198 O O . HIS A 1 171 ? -5.704 -3.011 -33.267 1.00 52.69 171 HIS A O 1
#

Solvent-accessible surface area (backbone atoms only — not comparable to full-atom values): 9701 Å² total; per-residue (Å²): 84,55,51,32,31,36,47,49,75,45,98,52,81,34,81,53,72,80,85,88,84,67,96,79,78,42,72,40,68,60,76,50,32,41,91,88,47,94,53,50,57,31,42,32,42,34,39,17,14,53,26,73,59,17,61,41,15,35,59,16,31,34,51,48,34,47,77,70,74,40,48,50,80,54,97,94,40,70,48,49,40,46,34,31,42,41,40,80,24,76,84,66,80,31,64,80,86,60,81,90,58,71,66,29,25,60,40,16,23,52,27,48,76,66,57,61,95,83,71,87,66,32,68,41,33,27,4,37,25,22,36,26,67,95,43,82,30,14,26,47,72,55,72,50,75,45,98,87,72,53,72,51,76,48,78,43,66,42,56,48,86,55,70,95,67,80,79,95,57,101,111

pLDDT: mean 95.69, std 6.0, range [52.69, 98.94]

Radius of gyration: 16.91 Å; Cα contacts (8 Å, |Δi|>4): 371; chains: 1; bounding box: 53×31×61 Å

Sequence (171 aa):
LKSGVTTVLCDASTVAGVQILGGAPGTRETDLLEPHNSVDVVHAVVLSGGSAFGLDAASGVQAALREHGIGLEVGGFRVPIVPSAILFDLRNGGDKDWGRYPPYRELGYEAAQTATADFQLGSIGAGTGALTSGLKGGLGSASTLLDNGVTIGALAAVNPTGSVTTGRTRH

Foldseek 3Di:
DLWAKAKAFDPAFDFDADDDDDPDWQKDLRVCCPPVHPRRTAGMEMETEDPNLLNLLQLLLQVLCVVVVHADDDPNDGGGHYMYTYDYLPPQPDDDPPDPHDCNSVRSNVNNVPDDPDDDKALDGRQSRADEPHHRFIKDKDWDADPVRDIDIDIDNDRDPHHPDPDPDPD